Protein AF-A0A7I7QXR7-F1 (afdb_monomer_lite)

Radius of gyra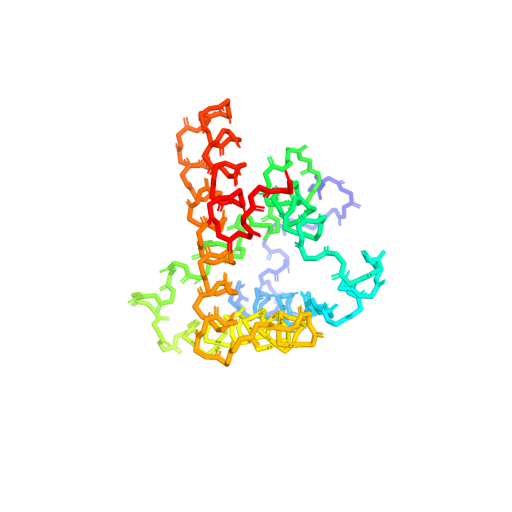tion: 16.95 Å; chains: 1; bounding box: 45×33×43 Å

pLDDT: mean 80.93, std 18.04, range [34.22, 98.56]

Sequence (154 aa):
MAAALGTSDRMLIHYFGSKDVLIERVLELARPNVEALVADHGGDIRSLAHAIWHELSQGGPQQPRVRVLLEVMTLALTRSDQYGEFARTSVSRWIEPLSEALRRGGQNEDDASARATAIVSGLRGIAVDRFITGERARTDRSAHLLIDSVLGTR

Foldseek 3Di:
DVPPPPDPPVNVCVVQVHPLSVLVVVVVVVQDPVLVLCVVVVLPLLVSLVVVLCLLQDDDPSPVVSVSVLVLLVCCVVPVVRRVVVNVCVLCSQQVSQLVSVVVVVDDNVLSSVLSCQSPVVSSVLSVVCVVPVPRVVSVVSSNVSSCVSVPDD

Secondary structure (DSSP, 8-state):
--SSS---HHHHHHHHSSHHHHHHHHHHHT---HHHHHHHTTT-HHHHHHHHHHHHH--STTHHHHHHHHHHHHHTTT-HHHHHHHHHHHHHHHHHHHHHHHHHTT--HHHHHHHHHHHHHHHHHHHHHHHHH--HHHHHHHHHHHHHHHH---

Structure (mmCIF, N/CA/C/O backbone):
data_AF-A0A7I7QXR7-F1
#
_entry.id   AF-A0A7I7QXR7-F1
#
loop_
_atom_site.group_PDB
_atom_site.id
_atom_site.type_symbol
_atom_site.label_atom_id
_atom_site.label_alt_id
_atom_site.label_comp_id
_atom_site.label_asym_id
_atom_site.label_entity_id
_atom_site.label_seq_id
_atom_site.pdbx_PDB_ins_code
_atom_site.Cartn_x
_atom_site.Cartn_y
_atom_site.Cartn_z
_atom_site.occupancy
_atom_site.B_iso_or_equiv
_atom_site.auth_seq_id
_atom_site.auth_comp_id
_atom_site.auth_asym_id
_atom_site.auth_atom_id
_atom_site.pdbx_PDB_model_num
ATOM 1 N N . MET A 1 1 ? 11.640 9.904 -18.385 1.00 40.09 1 MET A N 1
ATOM 2 C CA . MET A 1 1 ? 12.947 10.339 -17.835 1.00 40.09 1 MET A CA 1
ATOM 3 C C . MET A 1 1 ? 14.096 9.392 -18.228 1.00 40.09 1 MET A C 1
ATOM 5 O O . MET A 1 1 ? 15.007 9.194 -17.445 1.00 40.09 1 MET A O 1
ATOM 9 N N . ALA A 1 2 ? 14.114 8.856 -19.457 1.00 36.47 2 ALA A N 1
ATOM 10 C CA . ALA A 1 2 ? 15.236 8.052 -19.977 1.00 36.47 2 ALA A CA 1
ATOM 11 C C . ALA A 1 2 ? 16.105 8.815 -21.003 1.00 36.47 2 ALA A C 1
ATOM 13 O O . ALA A 1 2 ? 17.040 8.262 -21.562 1.00 36.47 2 ALA A O 1
ATOM 14 N N . ALA A 1 3 ? 15.821 10.101 -21.237 1.00 34.22 3 ALA A N 1
ATOM 15 C CA . ALA A 1 3 ? 16.574 10.936 -22.178 1.00 34.22 3 ALA A CA 1
ATOM 16 C C . ALA A 1 3 ? 17.531 11.933 -21.497 1.00 34.22 3 ALA A C 1
ATOM 18 O O . ALA A 1 3 ? 18.305 12.589 -22.180 1.00 34.22 3 ALA A O 1
ATOM 19 N N . ALA A 1 4 ? 17.505 12.058 -20.164 1.00 44.25 4 ALA A N 1
ATOM 20 C CA . ALA A 1 4 ? 18.253 13.107 -19.461 1.00 44.25 4 ALA A CA 1
ATOM 21 C C . ALA A 1 4 ? 19.663 12.693 -18.997 1.00 44.25 4 ALA A C 1
ATOM 23 O O . ALA A 1 4 ? 20.380 13.533 -18.467 1.00 44.25 4 ALA A O 1
ATOM 24 N N . LEU A 1 5 ? 20.070 11.428 -19.173 1.00 40.78 5 LEU A N 1
ATOM 25 C CA . LEU A 1 5 ? 21.366 10.943 -18.669 1.00 40.78 5 LEU A CA 1
ATOM 26 C C . LEU A 1 5 ? 22.224 10.167 -19.676 1.00 40.78 5 LEU A C 1
ATOM 28 O O . LEU A 1 5 ? 23.313 9.754 -19.310 1.00 40.78 5 LEU A O 1
ATOM 32 N N . GLY A 1 6 ? 21.812 9.992 -20.937 1.00 35.59 6 GLY A N 1
ATOM 33 C CA . GLY A 1 6 ? 22.706 9.453 -21.978 1.00 35.59 6 GLY A CA 1
ATOM 34 C C . GLY A 1 6 ? 23.326 8.076 -21.688 1.00 35.59 6 GLY A C 1
ATOM 35 O O . GLY A 1 6 ? 24.315 7.708 -22.316 1.00 35.59 6 GLY A O 1
ATOM 36 N N . THR A 1 7 ? 22.774 7.295 -20.761 1.00 41.38 7 THR A N 1
ATOM 37 C CA . THR A 1 7 ? 23.259 5.952 -20.448 1.00 41.38 7 THR A CA 1
ATOM 38 C C . THR A 1 7 ? 22.181 4.953 -20.848 1.00 41.38 7 THR A C 1
ATOM 40 O O . THR A 1 7 ? 21.097 4.902 -20.276 1.00 41.38 7 THR A O 1
ATOM 43 N N . SER A 1 8 ? 22.442 4.195 -21.916 1.00 47.97 8 SER A N 1
ATOM 44 C CA . SER A 1 8 ? 21.553 3.101 -22.319 1.00 47.97 8 SER A CA 1
ATOM 45 C C . SER A 1 8 ? 21.432 2.075 -21.187 1.00 47.97 8 SER A C 1
ATOM 47 O O . SER A 1 8 ? 22.371 1.916 -20.402 1.00 47.97 8 SER A O 1
ATOM 49 N N . ASP A 1 9 ? 20.332 1.320 -21.151 1.00 44.62 9 ASP A N 1
ATOM 50 C CA . ASP A 1 9 ? 20.093 0.205 -20.213 1.00 44.62 9 ASP A CA 1
ATOM 51 C C . ASP A 1 9 ? 21.300 -0.748 -20.068 1.00 44.62 9 ASP A C 1
ATOM 53 O O . ASP A 1 9 ? 21.509 -1.370 -19.029 1.00 44.62 9 ASP A O 1
ATOM 57 N N . ARG A 1 10 ? 22.157 -0.812 -21.094 1.00 46.00 10 ARG A N 1
ATOM 58 C CA . ARG A 1 10 ? 23.382 -1.615 -21.150 1.00 46.00 10 ARG A CA 1
ATOM 59 C C . ARG A 1 10 ? 24.534 -1.079 -20.280 1.00 46.00 10 ARG A C 1
ATOM 61 O O . ARG A 1 10 ? 25.342 -1.874 -19.815 1.00 46.00 10 ARG A O 1
ATOM 68 N N . MET A 1 11 ? 24.609 0.231 -20.026 1.00 44.53 11 MET A N 1
ATOM 69 C CA . MET A 1 11 ? 25.638 0.863 -19.176 1.00 44.53 11 MET A CA 1
ATOM 70 C C . MET A 1 11 ? 25.342 0.703 -17.679 1.00 44.53 11 MET A C 1
ATOM 72 O O . MET A 1 11 ? 26.258 0.461 -16.897 1.00 44.53 11 MET A O 1
ATOM 76 N N . LEU A 1 12 ? 24.068 0.771 -17.283 1.00 42.62 12 LEU A N 1
ATOM 77 C CA . LEU A 1 12 ? 23.651 0.544 -15.894 1.00 42.62 12 LEU A CA 1
ATOM 78 C C . LEU A 1 12 ? 23.823 -0.923 -15.475 1.00 42.62 12 LEU A C 1
ATOM 80 O O . LEU A 1 12 ? 24.147 -1.203 -14.329 1.00 42.62 12 LEU A O 1
ATOM 84 N N . ILE A 1 13 ? 23.690 -1.868 -16.405 1.00 48.00 13 ILE A N 1
ATOM 85 C CA . ILE A 1 13 ? 23.967 -3.284 -16.129 1.00 48.00 13 ILE A CA 1
ATOM 86 C C . ILE A 1 13 ? 25.480 -3.542 -15.989 1.00 48.00 13 ILE A C 1
ATOM 88 O O . ILE A 1 13 ? 25.885 -4.365 -15.172 1.00 48.00 13 ILE A O 1
ATOM 92 N N . HIS A 1 14 ? 26.328 -2.820 -16.732 1.00 39.09 14 HIS A N 1
ATOM 93 C CA . HIS A 1 14 ? 27.781 -3.031 -16.717 1.00 39.09 14 HIS A CA 1
ATOM 94 C C . HIS A 1 14 ? 28.469 -2.495 -15.447 1.00 39.09 14 HIS A C 1
ATOM 96 O O . HIS A 1 14 ? 29.431 -3.095 -14.982 1.00 39.09 14 HIS A O 1
ATOM 102 N N . TYR A 1 15 ? 27.957 -1.411 -14.848 1.00 39.66 15 TYR A N 1
ATOM 103 C CA . TYR A 1 15 ? 28.546 -0.791 -13.648 1.00 39.66 15 TYR A CA 1
ATOM 104 C C . TYR A 1 15 ? 28.150 -1.476 -12.322 1.00 39.66 15 TYR A C 1
ATOM 106 O O . TYR A 1 15 ? 28.823 -1.284 -11.313 1.00 39.66 15 TYR A O 1
ATOM 114 N N . PHE A 1 16 ? 27.073 -2.274 -12.310 1.00 45.09 16 PHE A N 1
ATOM 115 C CA . PHE A 1 16 ? 26.494 -2.863 -11.088 1.00 45.09 16 PHE A CA 1
ATOM 116 C C . PHE A 1 16 ? 26.458 -4.400 -11.074 1.00 45.09 16 PHE A C 1
ATOM 118 O O . PHE A 1 16 ? 25.943 -4.997 -10.132 1.00 45.09 16 PHE A O 1
ATOM 125 N N . GLY A 1 17 ? 27.011 -5.059 -12.095 1.00 43.47 17 GLY A N 1
ATOM 126 C CA . GLY A 1 17 ? 27.165 -6.518 -12.147 1.00 43.47 17 GLY A CA 1
ATOM 127 C C . GLY A 1 17 ? 25.877 -7.300 -12.449 1.00 43.47 17 GLY A C 1
ATOM 128 O O . GLY A 1 17 ? 25.944 -8.289 -13.175 1.00 43.47 17 GLY A O 1
ATOM 129 N N . SER A 1 18 ? 24.701 -6.856 -11.979 1.00 56.06 18 SER A N 1
ATOM 130 C CA . SER A 1 18 ? 23.384 -7.342 -12.426 1.00 56.06 18 SER A CA 1
ATOM 131 C C . SER A 1 18 ? 22.261 -6.316 -12.181 1.00 56.06 18 SER A C 1
ATOM 133 O O . SER A 1 18 ? 22.345 -5.465 -11.293 1.00 56.06 18 SER A O 1
ATOM 135 N N . LYS A 1 19 ? 21.173 -6.408 -12.964 1.00 56.88 19 LYS A N 1
ATOM 136 C CA . LYS A 1 19 ? 19.946 -5.596 -12.797 1.00 56.88 19 LYS A CA 1
ATOM 137 C C . LYS A 1 19 ? 19.347 -5.744 -11.389 1.00 56.88 19 LYS A C 1
ATOM 139 O O . LYS A 1 19 ? 18.731 -4.810 -10.885 1.00 56.88 19 LYS A O 1
ATOM 144 N N . ASP A 1 20 ? 19.575 -6.886 -10.751 1.00 56.62 20 ASP A N 1
ATOM 145 C CA . ASP A 1 20 ? 19.009 -7.238 -9.452 1.00 56.62 20 ASP A CA 1
ATOM 146 C C . ASP A 1 20 ? 19.706 -6.516 -8.294 1.00 56.62 20 ASP A C 1
ATOM 148 O O . ASP A 1 20 ? 19.025 -5.999 -7.413 1.00 56.62 20 ASP A O 1
ATOM 152 N N . VAL A 1 21 ? 21.035 -6.364 -8.350 1.00 56.56 21 VAL A N 1
ATOM 153 C CA . VAL A 1 21 ? 21.801 -5.594 -7.350 1.00 56.56 21 VAL A CA 1
ATOM 154 C C . VAL A 1 21 ? 21.469 -4.100 -7.428 1.00 56.56 21 VAL A C 1
ATOM 156 O O . VAL A 1 21 ? 21.389 -3.416 -6.409 1.00 56.56 21 VAL A O 1
ATOM 159 N N . LEU A 1 22 ? 21.224 -3.575 -8.633 1.00 61.19 22 LEU A N 1
ATOM 160 C CA . LEU A 1 22 ? 20.773 -2.194 -8.817 1.00 61.19 22 LEU A CA 1
ATOM 161 C C . LEU A 1 22 ? 19.377 -1.980 -8.210 1.00 61.19 22 LEU A C 1
ATOM 163 O O . LEU A 1 22 ? 19.159 -0.995 -7.507 1.00 61.19 22 LEU A O 1
ATOM 167 N N . ILE A 1 23 ? 18.442 -2.898 -8.467 1.00 62.84 23 ILE A N 1
ATOM 168 C CA . ILE A 1 23 ? 17.083 -2.849 -7.917 1.00 62.84 23 ILE A CA 1
ATOM 169 C C . ILE A 1 23 ? 17.131 -2.911 -6.388 1.00 62.84 23 ILE A C 1
ATOM 171 O O . ILE A 1 23 ? 16.514 -2.078 -5.732 1.00 62.84 23 ILE A O 1
ATOM 175 N N . GLU A 1 24 ? 17.921 -3.819 -5.821 1.00 62.50 24 GLU A N 1
ATOM 176 C CA . GLU A 1 24 ? 18.111 -3.930 -4.375 1.00 62.50 24 GLU A CA 1
ATOM 177 C C . GLU A 1 24 ? 18.647 -2.621 -3.770 1.00 62.50 24 GLU A C 1
ATOM 179 O O . GLU A 1 24 ? 18.055 -2.075 -2.841 1.00 62.50 24 GLU A O 1
ATOM 184 N N . ARG A 1 25 ? 19.715 -2.049 -4.344 1.00 60.50 25 ARG A N 1
ATOM 185 C CA . ARG A 1 25 ? 20.333 -0.809 -3.842 1.00 60.50 25 ARG A CA 1
ATOM 186 C C . ARG A 1 25 ? 19.439 0.420 -3.998 1.00 60.50 25 ARG A C 1
ATOM 188 O O . ARG A 1 25 ? 19.394 1.255 -3.096 1.00 60.50 25 ARG A O 1
ATOM 195 N N . VAL A 1 26 ? 18.717 0.541 -5.111 1.00 61.81 26 VAL A N 1
ATOM 196 C CA . VAL A 1 26 ? 17.778 1.649 -5.354 1.00 61.81 26 VAL A CA 1
ATOM 197 C C . VAL A 1 26 ? 16.567 1.555 -4.426 1.00 61.81 26 VAL A C 1
ATOM 199 O O . VAL A 1 26 ? 16.110 2.579 -3.918 1.00 61.81 26 VAL A O 1
ATOM 202 N N . LEU A 1 27 ? 16.057 0.350 -4.167 1.00 59.69 27 LEU A N 1
ATOM 203 C CA . LEU A 1 27 ? 14.929 0.157 -3.258 1.00 59.69 27 LEU A CA 1
ATOM 204 C C . LEU A 1 27 ? 15.336 0.329 -1.785 1.00 59.69 27 LEU A C 1
ATOM 206 O O . LEU A 1 27 ? 14.558 0.860 -0.996 1.00 59.69 27 LEU A O 1
ATOM 210 N N . GLU A 1 28 ? 16.574 -0.008 -1.427 1.00 59.66 28 GLU A N 1
ATOM 211 C CA . GLU A 1 28 ? 17.155 0.269 -0.107 1.00 59.66 28 GLU A CA 1
ATOM 212 C C . GLU A 1 28 ? 17.376 1.767 0.164 1.00 59.66 28 GLU A C 1
ATOM 214 O O . GLU A 1 28 ? 17.235 2.214 1.302 1.00 59.66 28 GLU A O 1
ATOM 219 N N . LEU A 1 29 ? 17.648 2.566 -0.871 1.00 55.03 29 LEU A N 1
ATOM 220 C CA . LEU A 1 29 ? 17.690 4.034 -0.785 1.00 55.03 29 LEU A CA 1
ATOM 221 C C . LEU A 1 29 ? 16.290 4.668 -0.703 1.00 55.03 29 LEU A C 1
ATOM 223 O O . LEU A 1 29 ? 16.151 5.791 -0.226 1.00 55.03 29 LEU A O 1
ATOM 227 N N . ALA A 1 30 ? 15.247 3.954 -1.133 1.00 58.31 30 ALA A N 1
ATOM 228 C CA . ALA A 1 30 ? 13.861 4.421 -1.159 1.00 58.31 30 ALA A CA 1
ATOM 229 C C . ALA A 1 30 ? 13.056 4.011 0.090 1.00 58.31 30 ALA A C 1
ATOM 231 O O . ALA A 1 30 ? 11.838 3.841 0.016 1.00 58.31 30 ALA A O 1
ATOM 232 N N . ARG A 1 31 ? 13.727 3.829 1.236 1.00 67.44 31 ARG A N 1
ATOM 233 C CA . ARG A 1 31 ? 13.095 3.481 2.517 1.00 67.44 31 ARG A CA 1
ATOM 234 C C . ARG A 1 31 ? 12.139 4.600 2.960 1.00 67.44 31 ARG A C 1
ATOM 236 O O . ARG A 1 31 ? 12.607 5.696 3.269 1.00 67.44 31 ARG A O 1
ATOM 243 N N . PRO A 1 32 ? 10.820 4.354 3.026 1.00 73.56 32 PRO A N 1
ATOM 244 C CA . PRO A 1 32 ? 9.887 5.360 3.504 1.00 73.56 32 PRO A CA 1
ATOM 245 C C . PRO A 1 32 ? 10.038 5.517 5.015 1.00 73.56 32 PRO A C 1
ATOM 247 O O . PRO A 1 32 ? 9.991 4.537 5.758 1.00 73.56 32 PRO A O 1
ATOM 250 N N . ASN A 1 33 ? 10.192 6.759 5.471 1.00 85.56 33 ASN A N 1
ATOM 251 C CA . ASN A 1 33 ? 10.069 7.088 6.883 1.00 85.56 33 ASN A CA 1
ATOM 252 C C . ASN A 1 33 ? 8.579 7.254 7.211 1.00 85.56 33 ASN A C 1
ATOM 254 O O . ASN A 1 33 ? 8.032 8.351 7.132 1.00 85.56 33 ASN A O 1
ATOM 258 N N . VAL A 1 34 ? 7.908 6.139 7.507 1.00 87.50 34 VAL A N 1
ATOM 259 C CA . VAL A 1 34 ? 6.455 6.116 7.737 1.00 87.50 34 VAL A CA 1
ATOM 260 C C . VAL A 1 34 ? 6.064 6.938 8.963 1.00 87.50 34 VAL A C 1
ATOM 262 O O . VAL A 1 34 ? 5.023 7.581 8.943 1.00 87.50 34 VAL A O 1
ATOM 265 N N . GLU A 1 35 ? 6.908 7.000 9.993 1.00 87.69 35 GLU A N 1
ATOM 266 C CA . GLU A 1 35 ? 6.664 7.856 11.159 1.00 87.69 35 GLU A CA 1
ATOM 267 C C . GLU A 1 35 ? 6.661 9.340 10.786 1.00 87.69 35 GLU A C 1
ATOM 269 O O . GLU A 1 35 ? 5.757 10.067 11.195 1.00 87.69 35 GLU A O 1
ATOM 274 N N . ALA A 1 36 ? 7.621 9.776 9.963 1.00 90.25 36 ALA A N 1
ATOM 275 C CA . ALA A 1 36 ? 7.637 11.137 9.435 1.00 90.25 36 ALA A CA 1
ATOM 276 C C . ALA A 1 36 ? 6.414 11.405 8.551 1.00 90.25 36 ALA A C 1
ATOM 278 O O . ALA A 1 36 ? 5.758 12.422 8.727 1.00 90.25 36 ALA A O 1
ATOM 279 N N . LEU A 1 37 ? 6.033 10.463 7.681 1.00 90.69 37 LEU A N 1
ATOM 280 C CA . LEU A 1 37 ? 4.821 10.598 6.868 1.00 90.69 37 LEU A CA 1
ATOM 281 C C . LEU A 1 37 ? 3.562 10.732 7.735 1.00 90.69 37 LEU A C 1
ATOM 283 O O . LEU A 1 37 ? 2.710 11.565 7.447 1.00 90.69 37 LEU A O 1
ATOM 287 N N . VAL A 1 38 ? 3.435 9.946 8.806 1.00 91.44 38 VAL A N 1
ATOM 288 C CA . VAL A 1 38 ? 2.333 10.079 9.771 1.00 91.44 38 VAL A CA 1
ATOM 289 C C . VAL A 1 38 ? 2.354 11.463 10.426 1.00 91.44 38 VAL A C 1
ATOM 291 O O . VAL A 1 38 ? 1.305 12.100 10.527 1.00 91.44 38 VAL A O 1
ATOM 294 N N . ALA A 1 39 ? 3.527 11.940 10.850 1.00 91.69 39 ALA A N 1
ATOM 295 C CA . ALA A 1 39 ? 3.687 13.252 11.471 1.00 91.69 39 ALA A CA 1
ATOM 296 C C . ALA A 1 39 ? 3.341 14.404 10.510 1.00 91.69 39 ALA A C 1
ATOM 298 O O . ALA A 1 39 ? 2.618 15.319 10.902 1.00 91.69 39 ALA A O 1
ATOM 299 N N . ASP A 1 40 ? 3.763 14.320 9.247 1.00 93.50 40 ASP A N 1
ATOM 300 C CA . ASP A 1 40 ? 3.463 15.297 8.191 1.00 93.50 40 ASP A CA 1
ATOM 301 C C . ASP A 1 40 ? 1.955 15.412 7.918 1.00 93.50 40 ASP A C 1
ATOM 303 O O . ASP A 1 40 ? 1.464 16.467 7.520 1.00 93.50 40 ASP A O 1
ATOM 307 N N . HIS A 1 41 ? 1.199 14.340 8.180 1.00 92.62 41 HIS A N 1
ATOM 308 C CA . HIS A 1 41 ? -0.264 14.318 8.091 1.00 92.62 41 HIS A CA 1
ATOM 309 C C . HIS A 1 41 ? -0.944 14.582 9.447 1.00 92.62 41 HIS A C 1
ATOM 311 O O . HIS A 1 41 ? -2.136 14.319 9.604 1.00 92.62 41 HIS A O 1
ATOM 317 N N . GLY A 1 42 ? -0.212 15.082 10.449 1.00 90.44 42 GLY A N 1
ATOM 318 C CA . GLY A 1 42 ? -0.749 15.432 11.767 1.00 90.44 42 GLY A CA 1
ATOM 319 C C . GLY A 1 42 ? -1.307 14.243 12.556 1.00 90.44 42 GLY A C 1
ATOM 320 O O . GLY A 1 42 ? -2.186 14.425 13.395 1.00 90.44 42 GLY A O 1
ATOM 321 N N . GLY A 1 43 ? -0.853 13.022 12.262 1.00 88.50 43 GLY A N 1
ATOM 322 C CA . GLY A 1 43 ? -1.414 11.794 12.826 1.00 88.50 43 GLY A CA 1
ATOM 323 C C . GLY A 1 43 ? -2.726 11.334 12.177 1.00 88.50 43 GLY A C 1
ATOM 324 O O . GLY A 1 43 ? -3.274 10.314 12.593 1.00 88.50 43 GLY A O 1
ATOM 325 N N . ASP A 1 44 ? -3.233 12.029 11.151 1.00 91.62 44 ASP A N 1
ATOM 326 C CA . ASP A 1 44 ? -4.443 11.622 10.437 1.00 91.62 44 ASP A CA 1
ATOM 327 C C . ASP A 1 44 ? -4.147 10.478 9.455 1.00 91.62 44 ASP A C 1
ATOM 329 O O . ASP A 1 44 ? -3.763 10.676 8.297 1.00 91.62 44 ASP A O 1
ATOM 333 N N . ILE A 1 45 ? -4.366 9.248 9.924 1.00 93.44 45 ILE A N 1
ATOM 334 C CA . ILE A 1 45 ? -4.132 8.024 9.149 1.00 93.44 45 ILE A CA 1
ATOM 335 C C . ILE A 1 45 ? -4.992 7.956 7.887 1.00 93.44 45 ILE A C 1
ATOM 337 O O . ILE A 1 45 ? -4.561 7.398 6.878 1.00 93.44 45 ILE A O 1
ATOM 341 N N . ARG A 1 46 ? -6.185 8.556 7.903 1.00 93.94 46 ARG A N 1
ATOM 342 C CA . ARG A 1 46 ? -7.046 8.616 6.720 1.00 93.94 46 ARG A CA 1
ATOM 343 C C . ARG A 1 46 ? -6.422 9.499 5.651 1.00 93.94 46 ARG A C 1
ATOM 345 O O . ARG A 1 46 ? -6.331 9.081 4.498 1.00 93.94 46 ARG A O 1
ATOM 352 N N . SER A 1 47 ? -5.965 10.687 6.041 1.00 94.19 47 SER A N 1
ATOM 353 C CA . SER A 1 47 ? -5.263 11.606 5.142 1.00 94.19 47 SER A CA 1
ATOM 354 C C . SER A 1 47 ? -4.024 10.939 4.532 1.00 94.19 47 SER A C 1
ATOM 356 O O . SER A 1 47 ? -3.870 10.909 3.309 1.00 94.19 47 SER A O 1
ATOM 358 N N . LEU A 1 48 ? -3.213 10.275 5.365 1.00 94.69 48 LEU A N 1
ATOM 359 C CA . LEU A 1 48 ? -2.055 9.505 4.911 1.00 94.69 48 LEU A CA 1
ATOM 360 C C . LEU A 1 48 ? -2.441 8.376 3.939 1.00 94.69 48 LEU A C 1
ATOM 362 O O . LEU A 1 48 ? -1.784 8.201 2.916 1.00 94.69 48 LEU A O 1
ATOM 366 N N . ALA A 1 49 ? -3.504 7.615 4.207 1.00 95.50 49 ALA A N 1
ATOM 367 C CA . ALA A 1 49 ? -3.944 6.533 3.324 1.00 95.50 49 ALA A CA 1
ATOM 368 C C . ALA A 1 49 ? -4.360 7.043 1.933 1.00 95.50 49 ALA A C 1
ATOM 370 O O . ALA A 1 49 ? -4.017 6.427 0.920 1.00 95.50 49 ALA A O 1
ATOM 371 N N . HIS A 1 50 ? -5.033 8.196 1.860 1.00 95.69 50 HIS A N 1
ATOM 372 C CA . HIS A 1 50 ? -5.333 8.847 0.583 1.00 95.69 50 HIS A CA 1
ATOM 373 C C . HIS A 1 50 ? -4.065 9.332 -0.131 1.00 95.69 50 HIS A C 1
ATOM 375 O O . HIS A 1 50 ? -3.966 9.170 -1.348 1.00 95.69 50 HIS A O 1
ATOM 381 N N . ALA A 1 51 ? -3.080 9.868 0.596 1.00 93.06 51 ALA A N 1
ATOM 382 C CA . ALA A 1 51 ? -1.794 10.261 0.021 1.00 93.06 51 ALA A CA 1
ATOM 383 C C . ALA A 1 51 ? -1.008 9.052 -0.522 1.00 93.06 51 ALA A C 1
ATOM 385 O O . ALA A 1 51 ? -0.483 9.103 -1.633 1.00 93.06 51 ALA A O 1
ATOM 386 N N . ILE A 1 52 ? -1.000 7.926 0.201 1.00 92.56 52 ILE A N 1
ATOM 387 C CA . ILE A 1 52 ? -0.422 6.660 -0.275 1.00 92.56 52 ILE A CA 1
ATOM 388 C C . ILE A 1 52 ? -1.120 6.212 -1.561 1.00 92.56 52 ILE A C 1
ATOM 390 O O . ILE A 1 52 ? -0.448 5.865 -2.533 1.00 92.56 52 I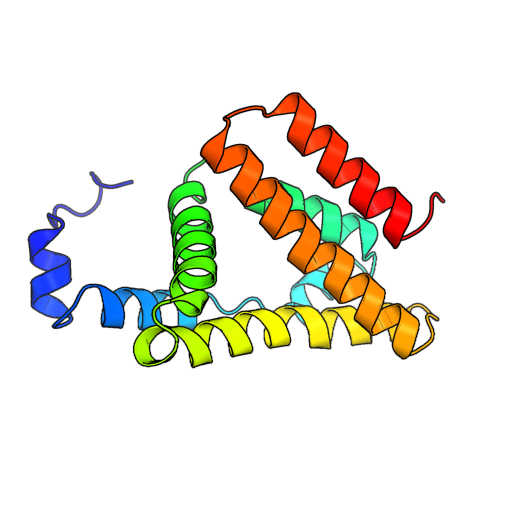LE A O 1
ATOM 394 N N . TRP A 1 53 ? -2.457 6.225 -1.595 1.00 95.56 53 TRP A N 1
ATOM 395 C CA . TRP A 1 53 ? -3.194 5.869 -2.807 1.00 95.56 53 TRP A CA 1
ATOM 396 C C . TRP A 1 53 ? -2.863 6.804 -3.970 1.00 95.56 53 TRP A C 1
ATOM 398 O O . TRP A 1 53 ? -2.658 6.343 -5.092 1.00 95.56 53 TRP A O 1
ATOM 408 N N . HIS A 1 54 ? -2.772 8.107 -3.716 1.00 92.19 54 HIS A N 1
ATOM 409 C CA . HIS A 1 54 ? -2.355 9.077 -4.717 1.00 92.19 54 HIS A CA 1
ATOM 410 C C . HIS A 1 54 ? -0.987 8.692 -5.294 1.00 92.19 54 HIS A C 1
ATOM 412 O O . HIS A 1 54 ? -0.885 8.452 -6.493 1.00 92.19 54 HIS A O 1
ATOM 418 N N . GLU A 1 55 ? 0.034 8.496 -4.461 1.00 87.94 55 GLU A N 1
ATOM 419 C CA . GLU A 1 55 ? 1.377 8.112 -4.918 1.00 87.94 55 GLU A CA 1
ATOM 420 C C . GLU A 1 55 ? 1.403 6.788 -5.696 1.00 87.94 55 GLU A C 1
ATOM 422 O O . GLU A 1 55 ? 2.069 6.681 -6.727 1.00 87.94 55 GLU A O 1
ATOM 427 N N . LEU A 1 56 ? 0.651 5.779 -5.246 1.00 89.38 56 LEU A N 1
ATOM 428 C CA . LEU A 1 56 ? 0.572 4.480 -5.923 1.00 89.38 56 LEU A CA 1
ATOM 429 C C . LEU A 1 56 ? -0.103 4.560 -7.296 1.00 89.38 56 LEU A C 1
ATOM 431 O O . LEU A 1 56 ? 0.153 3.731 -8.170 1.00 89.38 56 LEU A O 1
ATOM 435 N N . SER A 1 57 ? -1.005 5.520 -7.465 1.00 88.44 57 SER A N 1
ATOM 436 C CA . SER A 1 57 ? -1.985 5.514 -8.543 1.00 88.44 57 SER A CA 1
ATOM 437 C C . SER A 1 57 ? -1.810 6.672 -9.532 1.00 88.44 57 SER A C 1
ATOM 439 O O . SER A 1 57 ? -2.409 6.640 -10.619 1.00 88.44 57 SER A O 1
ATOM 441 N N . GLN A 1 58 ? -0.970 7.659 -9.195 1.00 80.19 58 GLN A N 1
ATOM 442 C CA . GLN A 1 58 ? -0.633 8.777 -10.062 1.00 80.19 58 GLN A CA 1
ATOM 443 C C . GLN A 1 58 ? 0.122 8.317 -11.311 1.00 80.19 58 GLN A C 1
ATOM 445 O O . GLN A 1 58 ? 1.095 7.561 -11.274 1.00 80.19 58 GLN A O 1
ATOM 450 N N . GLY A 1 59 ? -0.330 8.826 -12.457 1.00 64.06 59 GLY A N 1
ATOM 451 C CA . GLY A 1 59 ? 0.434 8.752 -13.697 1.00 64.06 59 GLY A CA 1
ATOM 452 C C . GLY A 1 59 ? 1.422 9.909 -13.706 1.00 64.06 59 GLY A C 1
ATOM 453 O O . GLY A 1 59 ? 1.006 11.059 -13.677 1.00 64.06 59 GLY A O 1
ATOM 454 N N . GLY A 1 60 ? 2.721 9.632 -13.718 1.00 62.75 60 GLY A N 1
ATOM 455 C CA . GLY A 1 60 ? 3.735 10.681 -13.657 1.00 62.75 60 GLY A CA 1
ATOM 456 C C . GLY A 1 60 ? 5.152 10.120 -13.552 1.00 62.75 60 GLY A C 1
ATOM 457 O O . GLY A 1 60 ? 5.338 8.906 -13.665 1.00 62.75 60 GLY A O 1
ATOM 458 N N . PRO A 1 61 ? 6.165 10.971 -13.308 1.00 57.97 61 PRO A N 1
ATOM 459 C CA . PRO A 1 61 ? 7.573 10.563 -13.235 1.00 57.97 61 PRO A CA 1
ATOM 460 C C . PRO A 1 61 ? 7.864 9.445 -12.223 1.00 57.97 61 PRO A C 1
ATOM 462 O O . PRO A 1 61 ? 8.830 8.706 -12.389 1.00 57.97 61 PRO A O 1
ATOM 465 N N . GLN A 1 62 ? 7.008 9.302 -11.206 1.00 61.09 62 GLN A N 1
ATOM 466 C CA . GLN A 1 62 ? 7.126 8.321 -10.124 1.00 61.09 62 GLN A CA 1
ATOM 467 C C . GLN A 1 62 ? 6.567 6.932 -10.479 1.00 61.09 62 GLN A C 1
ATOM 469 O O . GLN A 1 62 ? 6.921 5.946 -9.830 1.00 61.09 62 GLN A O 1
ATOM 474 N N . GLN A 1 63 ? 5.746 6.828 -11.531 1.00 69.81 63 GLN A N 1
ATOM 475 C CA . GLN A 1 63 ? 5.082 5.586 -11.940 1.00 69.81 63 GLN A CA 1
ATOM 476 C C . GLN A 1 63 ? 6.059 4.416 -12.188 1.00 69.81 63 GLN A C 1
ATOM 478 O O . GLN A 1 63 ? 5.774 3.311 -11.718 1.00 69.81 63 GLN A O 1
ATOM 483 N N . PRO A 1 64 ? 7.222 4.601 -12.855 1.00 69.69 64 PRO A N 1
ATOM 484 C CA . PRO A 1 64 ? 8.164 3.503 -13.069 1.00 69.69 64 PRO A CA 1
ATOM 485 C C . PRO A 1 64 ? 8.688 2.910 -11.757 1.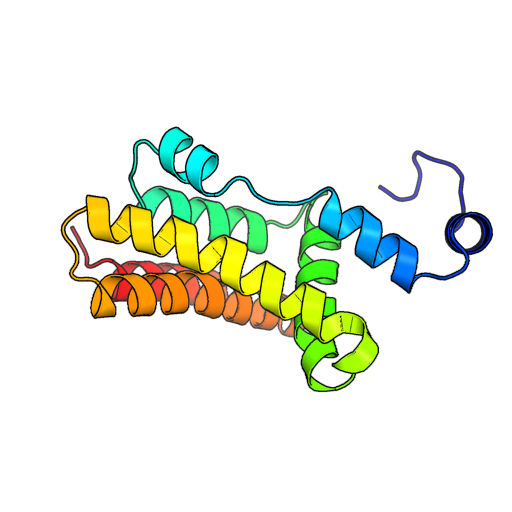00 69.69 64 PRO A C 1
ATOM 487 O O . PRO A 1 64 ? 8.817 1.695 -11.646 1.00 69.69 64 PRO A O 1
ATOM 490 N N . ARG A 1 65 ? 8.933 3.747 -10.739 1.00 73.38 65 ARG A N 1
ATOM 491 C CA . ARG A 1 65 ? 9.423 3.293 -9.430 1.00 73.38 65 ARG A CA 1
ATOM 492 C C . ARG A 1 65 ? 8.375 2.456 -8.702 1.00 73.38 65 ARG A C 1
ATOM 494 O O . ARG A 1 65 ? 8.697 1.381 -8.206 1.00 73.38 65 ARG A O 1
ATOM 501 N N . VAL A 1 66 ? 7.129 2.932 -8.659 1.00 78.81 66 VAL A N 1
ATOM 502 C CA . VAL A 1 66 ? 6.016 2.206 -8.022 1.00 78.81 66 VAL A CA 1
ATOM 503 C C . VAL A 1 66 ? 5.795 0.857 -8.700 1.00 78.81 66 VAL A C 1
ATOM 505 O O . VAL A 1 66 ? 5.622 -0.155 -8.025 1.00 78.81 66 VAL A O 1
ATOM 508 N N . ARG A 1 67 ? 5.864 0.819 -10.034 1.00 81.19 67 ARG A N 1
ATOM 509 C CA . ARG A 1 67 ? 5.699 -0.418 -10.797 1.00 81.19 67 ARG A CA 1
ATOM 510 C C . ARG A 1 67 ? 6.797 -1.437 -10.494 1.00 81.19 67 ARG A C 1
ATOM 512 O O . ARG A 1 67 ? 6.470 -2.588 -10.234 1.00 81.19 67 ARG A O 1
ATOM 519 N N . VAL A 1 68 ? 8.063 -1.011 -10.465 1.00 80.31 68 VAL A N 1
ATOM 520 C CA . VAL A 1 68 ? 9.193 -1.889 -10.109 1.00 80.31 68 VAL A CA 1
ATOM 521 C C . VAL A 1 68 ? 9.040 -2.430 -8.689 1.00 80.31 68 VAL A C 1
ATOM 523 O O . VAL A 1 68 ? 9.236 -3.621 -8.473 1.00 80.31 68 VAL A O 1
ATOM 526 N N . LEU A 1 69 ? 8.636 -1.592 -7.729 1.00 80.75 69 LEU A N 1
ATOM 527 C CA . LEU A 1 69 ? 8.372 -2.046 -6.363 1.00 80.75 69 LEU A CA 1
ATOM 528 C C . LEU A 1 69 ? 7.315 -3.162 -6.345 1.00 80.75 69 LEU A C 1
ATOM 530 O O . LEU A 1 69 ? 7.567 -4.228 -5.792 1.00 80.75 69 LEU A O 1
ATOM 534 N N . LEU A 1 70 ? 6.148 -2.942 -6.959 1.00 85.31 70 LEU A N 1
ATOM 535 C CA . LEU A 1 70 ? 5.061 -3.931 -6.982 1.00 85.31 70 LEU A CA 1
ATOM 536 C C . LEU A 1 70 ? 5.447 -5.216 -7.733 1.00 85.31 70 LEU A C 1
ATOM 538 O O . LEU A 1 70 ? 5.063 -6.312 -7.320 1.00 85.31 70 LEU A O 1
ATOM 542 N N . GLU A 1 71 ? 6.233 -5.094 -8.803 1.00 83.81 71 GLU A N 1
ATOM 543 C CA . GLU A 1 71 ? 6.772 -6.227 -9.554 1.00 83.81 71 GLU A CA 1
ATOM 544 C C . GLU A 1 71 ? 7.693 -7.083 -8.678 1.00 83.81 71 GLU A C 1
ATOM 546 O O . GLU A 1 71 ? 7.458 -8.281 -8.547 1.00 83.81 71 GLU A O 1
ATOM 551 N N . VAL A 1 72 ? 8.676 -6.477 -8.004 1.00 82.94 72 VAL A N 1
ATOM 552 C CA . VAL A 1 72 ? 9.607 -7.190 -7.111 1.00 82.94 72 VAL A CA 1
ATOM 553 C C . VAL A 1 72 ? 8.864 -7.853 -5.949 1.00 82.94 72 VAL A C 1
ATOM 555 O O . VAL A 1 72 ? 9.121 -9.015 -5.636 1.00 82.94 72 VAL A O 1
ATOM 558 N N . MET A 1 73 ? 7.898 -7.150 -5.350 1.00 84.69 73 MET A N 1
ATOM 559 C CA . MET A 1 73 ? 7.049 -7.699 -4.286 1.00 84.69 73 MET A CA 1
ATOM 560 C C . MET A 1 73 ? 6.291 -8.954 -4.743 1.00 84.69 73 MET A C 1
ATOM 562 O O . MET A 1 73 ? 6.157 -9.902 -3.974 1.00 84.69 73 MET A O 1
ATOM 566 N N . THR A 1 74 ? 5.823 -8.980 -5.993 1.00 87.12 74 THR A N 1
ATOM 567 C CA . THR A 1 74 ? 5.104 -10.130 -6.562 1.00 87.12 74 THR A CA 1
ATOM 568 C C . THR A 1 74 ? 6.067 -11.250 -6.971 1.00 87.12 74 THR A C 1
ATOM 570 O O . THR A 1 74 ? 5.801 -12.424 -6.717 1.00 87.12 74 THR A O 1
ATOM 573 N N . LEU A 1 75 ? 7.222 -10.909 -7.554 1.00 85.81 75 LEU A N 1
ATOM 574 C CA . LEU A 1 75 ? 8.262 -11.868 -7.943 1.00 85.81 75 LEU A CA 1
ATOM 575 C C . LEU A 1 75 ? 8.818 -12.637 -6.744 1.00 85.81 75 LEU A C 1
ATOM 577 O O . LEU A 1 75 ? 9.129 -13.820 -6.884 1.00 85.81 75 LEU A O 1
ATOM 581 N N . ALA A 1 76 ? 8.879 -12.015 -5.564 1.00 88.12 76 ALA A N 1
ATOM 582 C CA . ALA A 1 76 ? 9.321 -12.654 -4.328 1.00 88.12 76 ALA A CA 1
ATOM 583 C C . ALA A 1 76 ? 8.521 -13.917 -3.951 1.00 88.12 76 ALA A C 1
ATOM 585 O O . ALA A 1 76 ? 9.038 -14.752 -3.213 1.00 88.12 76 ALA A O 1
ATOM 586 N N . LEU A 1 77 ? 7.302 -14.098 -4.479 1.00 90.75 77 LEU A N 1
ATOM 587 C CA . LEU A 1 77 ? 6.507 -15.319 -4.285 1.00 90.75 77 LEU A CA 1
ATOM 588 C C . LEU A 1 77 ? 7.077 -16.537 -5.027 1.00 90.75 77 LEU A C 1
ATOM 590 O O . LEU A 1 77 ? 6.846 -17.668 -4.614 1.00 90.75 77 LEU A O 1
ATOM 594 N N . THR A 1 78 ? 7.801 -16.315 -6.126 1.00 91.19 78 THR A N 1
ATOM 595 C CA . THR A 1 78 ? 8.375 -17.385 -6.970 1.00 91.19 78 THR A CA 1
ATOM 596 C C . THR A 1 78 ? 9.902 -17.409 -6.950 1.00 91.19 78 THR A C 1
ATOM 598 O O . THR A 1 78 ? 10.503 -18.426 -7.279 1.00 91.19 78 THR A O 1
ATOM 601 N N . ARG A 1 79 ? 10.527 -16.299 -6.547 1.00 84.81 79 ARG A N 1
ATOM 602 C CA . ARG A 1 79 ? 11.977 -16.097 -6.433 1.00 84.81 79 ARG A CA 1
ATOM 603 C C . ARG A 1 79 ? 12.321 -15.595 -5.032 1.00 84.81 79 ARG A C 1
ATOM 605 O O . ARG A 1 79 ? 12.847 -14.496 -4.844 1.00 84.81 79 ARG A O 1
ATOM 612 N N . SER A 1 80 ? 11.895 -16.355 -4.026 1.00 85.75 80 SER A N 1
ATOM 613 C CA . SER A 1 80 ? 12.007 -15.973 -2.614 1.00 85.75 80 SER A CA 1
ATOM 614 C C . SER A 1 80 ? 13.449 -15.951 -2.107 1.00 85.75 80 SER A C 1
ATOM 616 O O . SER A 1 80 ? 13.753 -15.210 -1.177 1.00 85.75 80 SER A O 1
ATOM 618 N N . ASP A 1 81 ? 14.319 -16.758 -2.710 1.00 84.12 81 ASP A N 1
ATOM 619 C CA . ASP A 1 81 ? 15.769 -16.751 -2.509 1.00 84.12 81 ASP A CA 1
ATOM 620 C C . ASP A 1 81 ? 16.391 -15.408 -2.913 1.00 84.12 81 ASP A C 1
ATOM 622 O O . ASP A 1 81 ? 17.285 -14.916 -2.233 1.00 84.12 81 ASP A O 1
ATOM 626 N N . GLN A 1 82 ? 15.869 -14.792 -3.975 1.00 77.38 82 GLN A N 1
ATOM 627 C CA . GLN A 1 82 ? 16.397 -13.551 -4.529 1.00 77.38 82 GLN A CA 1
ATOM 628 C C . GLN A 1 82 ? 15.752 -12.287 -3.940 1.00 77.38 82 GLN A C 1
ATOM 630 O O . GLN A 1 82 ? 16.445 -11.312 -3.666 1.00 77.38 82 GLN A O 1
ATOM 635 N N . TYR A 1 83 ? 14.428 -12.275 -3.751 1.00 80.38 83 TYR A N 1
ATOM 636 C CA . TYR A 1 83 ? 13.688 -11.060 -3.367 1.00 80.38 83 TYR A CA 1
ATOM 637 C C . TYR A 1 83 ? 12.915 -11.188 -2.047 1.00 80.38 83 TYR A C 1
ATOM 639 O O . TYR A 1 83 ? 12.251 -10.241 -1.620 1.00 80.38 83 TYR A O 1
ATOM 647 N N . GLY A 1 84 ? 12.969 -12.345 -1.381 1.00 84.50 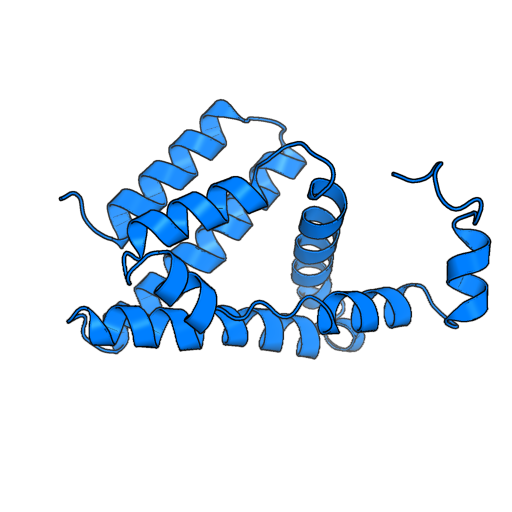84 GLY A N 1
ATOM 648 C CA . GLY A 1 84 ? 12.141 -12.624 -0.207 1.00 84.50 84 GLY A CA 1
ATOM 649 C C . GLY A 1 84 ? 12.451 -11.734 0.996 1.00 84.50 84 GLY A C 1
ATOM 650 O O . GLY A 1 84 ? 11.526 -11.263 1.656 1.00 84.50 84 GLY A O 1
ATOM 651 N N . GLU A 1 85 ? 13.728 -11.476 1.288 1.00 84.44 85 GLU A N 1
ATOM 652 C CA . GLU A 1 85 ? 14.120 -10.594 2.398 1.00 84.44 85 GLU A CA 1
ATOM 653 C C . GLU A 1 85 ? 13.669 -9.154 2.162 1.00 84.44 85 GLU A C 1
ATOM 655 O O . GLU A 1 85 ? 13.055 -8.540 3.040 1.00 84.44 85 GLU A O 1
ATOM 660 N N . PHE A 1 86 ? 13.894 -8.651 0.949 1.00 81.69 86 PHE A N 1
ATOM 661 C CA . PHE A 1 86 ? 13.420 -7.341 0.536 1.00 81.69 86 PHE A CA 1
ATOM 662 C C . PHE A 1 86 ? 11.897 -7.219 0.685 1.00 81.69 86 PHE A C 1
ATOM 664 O O . PHE A 1 86 ? 11.409 -6.242 1.258 1.00 81.69 86 PHE A O 1
ATOM 671 N N . ALA A 1 87 ? 11.141 -8.214 0.210 1.00 85.56 87 ALA A N 1
ATOM 672 C CA . ALA A 1 87 ? 9.686 -8.192 0.283 1.00 85.56 87 ALA A CA 1
ATOM 673 C C . ALA A 1 87 ? 9.185 -8.204 1.734 1.00 85.56 87 ALA A C 1
ATOM 675 O O . ALA A 1 87 ? 8.353 -7.371 2.095 1.00 85.56 87 ALA A O 1
ATOM 676 N N . ARG A 1 88 ? 9.737 -9.078 2.590 1.00 89.62 88 ARG A N 1
ATOM 677 C CA . ARG A 1 88 ? 9.399 -9.124 4.025 1.00 89.62 88 ARG A CA 1
ATOM 678 C C . ARG A 1 88 ? 9.675 -7.787 4.709 1.00 89.62 88 ARG A C 1
ATOM 680 O O . ARG A 1 88 ? 8.792 -7.239 5.362 1.00 89.62 88 ARG A O 1
ATOM 687 N N . THR A 1 89 ? 10.860 -7.230 4.480 1.00 86.81 89 THR A N 1
ATOM 688 C CA . THR A 1 89 ? 11.281 -5.945 5.052 1.00 86.81 89 THR A CA 1
ATOM 689 C C . THR A 1 89 ? 10.416 -4.781 4.557 1.00 86.81 89 THR A C 1
ATOM 691 O O . THR A 1 89 ? 10.079 -3.871 5.311 1.00 86.81 89 THR A O 1
ATOM 694 N N . SER A 1 90 ? 10.007 -4.801 3.288 1.00 85.44 90 SER A N 1
ATOM 695 C CA . SER A 1 90 ? 9.131 -3.779 2.701 1.00 85.44 90 SER A CA 1
ATOM 696 C C . SER A 1 90 ? 7.689 -3.848 3.209 1.00 85.44 90 SER A C 1
ATOM 698 O O . SER A 1 90 ? 6.969 -2.844 3.162 1.00 85.44 90 SER A O 1
ATOM 700 N N . VAL A 1 91 ? 7.233 -5.018 3.667 1.00 90.88 91 VAL A N 1
ATOM 701 C CA . VAL A 1 91 ? 5.968 -5.146 4.401 1.00 90.88 91 VAL A CA 1
ATOM 702 C C . VAL A 1 91 ? 6.137 -4.588 5.810 1.00 90.88 91 VAL A C 1
ATOM 704 O O . VAL A 1 91 ? 5.432 -3.640 6.150 1.00 90.88 91 VAL A O 1
ATOM 707 N N . SER A 1 92 ? 7.084 -5.106 6.598 1.00 91.12 92 SER A N 1
ATOM 708 C CA . SER A 1 92 ? 7.222 -4.734 8.014 1.00 91.12 92 SER A CA 1
ATOM 709 C C . SER A 1 92 ? 7.437 -3.231 8.215 1.00 91.12 92 SER A C 1
ATOM 711 O O . SER A 1 92 ? 6.741 -2.621 9.022 1.00 91.12 92 SER A O 1
ATOM 713 N N . ARG A 1 93 ? 8.269 -2.590 7.379 1.00 90.19 93 ARG A N 1
ATOM 714 C CA . ARG A 1 93 ? 8.526 -1.134 7.417 1.00 90.19 93 ARG A CA 1
ATOM 715 C C . ARG A 1 93 ? 7.303 -0.249 7.217 1.00 90.19 93 ARG A C 1
ATOM 717 O O . ARG A 1 93 ? 7.348 0.926 7.563 1.00 90.19 93 ARG A O 1
ATOM 724 N N . TRP A 1 94 ? 6.244 -0.779 6.617 1.00 92.19 94 TRP A N 1
ATOM 725 C CA . TRP A 1 94 ? 4.978 -0.068 6.490 1.00 92.19 94 TRP A CA 1
ATOM 726 C C . TRP A 1 94 ? 3.988 -0.465 7.573 1.00 92.19 94 TRP A C 1
ATOM 728 O O . TRP A 1 94 ? 3.337 0.410 8.137 1.00 92.19 94 TRP A O 1
ATOM 738 N N . ILE A 1 95 ? 3.866 -1.764 7.853 1.00 94.12 95 ILE A N 1
ATOM 739 C CA . ILE A 1 95 ? 2.860 -2.267 8.787 1.00 94.12 95 ILE A CA 1
ATOM 740 C C . ILE A 1 95 ? 3.178 -1.852 10.218 1.00 94.12 95 ILE A C 1
ATOM 742 O O . ILE A 1 95 ? 2.287 -1.338 10.887 1.00 94.12 95 ILE A O 1
ATOM 746 N N . GLU A 1 96 ? 4.415 -2.017 10.688 1.00 93.69 96 GLU A N 1
ATOM 747 C CA . GLU A 1 96 ? 4.759 -1.773 12.095 1.00 93.69 96 GLU A CA 1
ATOM 748 C C . GLU A 1 96 ? 4.535 -0.305 12.504 1.00 93.69 96 GLU A C 1
ATOM 750 O O . GLU A 1 96 ? 3.774 -0.070 13.448 1.00 93.69 96 GLU A O 1
ATOM 755 N N . PRO A 1 97 ? 5.065 0.710 11.785 1.00 92.88 97 PRO A N 1
ATOM 756 C CA . PRO A 1 97 ? 4.895 2.100 12.211 1.00 92.88 97 PRO A CA 1
ATOM 757 C C . PRO A 1 97 ? 3.453 2.592 12.046 1.00 92.88 97 PRO A C 1
ATOM 759 O O . PRO A 1 97 ? 2.976 3.408 12.834 1.00 92.88 97 PRO A O 1
ATOM 762 N N . LEU A 1 98 ? 2.734 2.089 11.035 1.00 93.94 98 LEU A N 1
ATOM 763 C CA . LEU A 1 98 ? 1.328 2.431 10.825 1.00 93.94 98 LEU A CA 1
ATOM 764 C C . LEU A 1 98 ? 0.430 1.819 11.907 1.00 93.94 98 LEU A C 1
ATOM 766 O O . LEU A 1 98 ? -0.490 2.483 12.383 1.00 93.94 98 LEU A O 1
ATOM 770 N N . SER A 1 99 ? 0.722 0.586 12.330 1.00 95.06 99 SER A N 1
ATOM 771 C CA . SER A 1 99 ? 0.041 -0.068 13.452 1.00 95.06 99 SER A CA 1
ATOM 772 C C . SER A 1 99 ? 0.265 0.714 14.741 1.00 95.06 99 SER A C 1
ATOM 774 O O . SER A 1 99 ? -0.689 1.004 15.457 1.00 95.06 99 SER A O 1
ATOM 776 N N . GLU A 1 100 ? 1.501 1.142 15.009 1.00 93.50 100 GLU A N 1
ATOM 777 C CA . GLU A 1 100 ? 1.795 1.967 16.181 1.00 93.50 100 GLU A CA 1
ATOM 778 C C . GLU A 1 100 ? 1.066 3.316 16.130 1.00 93.50 100 GLU A C 1
ATOM 780 O O . GLU A 1 100 ? 0.511 3.775 17.128 1.00 93.50 100 GLU A O 1
ATOM 785 N N . ALA A 1 101 ? 0.985 3.945 14.958 1.00 92.31 101 ALA A N 1
ATOM 786 C CA . ALA A 1 101 ? 0.225 5.177 14.799 1.00 92.31 101 ALA A CA 1
ATOM 787 C C . ALA A 1 101 ? -1.284 4.982 15.054 1.00 92.31 101 ALA A C 1
ATOM 789 O O . ALA A 1 101 ? -1.896 5.803 15.736 1.00 92.31 101 ALA A O 1
ATOM 790 N N . LEU A 1 102 ? -1.869 3.875 14.583 1.00 92.31 102 LEU A N 1
ATOM 791 C CA . LEU A 1 102 ? -3.263 3.508 14.860 1.00 92.31 102 LEU A CA 1
ATOM 792 C C . LEU A 1 102 ? -3.508 3.222 16.350 1.00 92.31 102 LEU A C 1
ATOM 794 O O . LEU A 1 102 ? -4.526 3.661 16.890 1.00 92.31 102 LEU A O 1
ATOM 798 N N . ARG A 1 103 ? -2.567 2.559 17.036 1.00 93.44 103 ARG A N 1
ATOM 799 C CA . ARG A 1 103 ? -2.623 2.335 18.493 1.00 93.44 103 ARG A CA 1
ATOM 800 C C . ARG A 1 103 ? -2.600 3.646 19.270 1.00 93.44 103 ARG A C 1
ATOM 802 O O . ARG A 1 103 ? -3.430 3.849 20.152 1.00 93.44 103 ARG A O 1
ATOM 809 N N . ARG A 1 104 ? -1.713 4.580 18.904 1.00 89.81 104 ARG A N 1
ATOM 810 C CA . ARG A 1 104 ? -1.683 5.933 19.496 1.00 89.81 104 ARG A CA 1
ATOM 811 C C . ARG A 1 104 ? -2.988 6.705 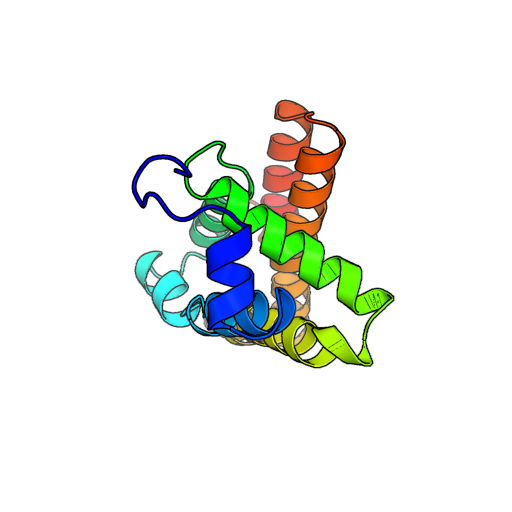19.272 1.00 89.81 104 ARG A C 1
ATOM 813 O O . ARG A 1 104 ? -3.340 7.543 20.095 1.00 89.81 104 ARG A O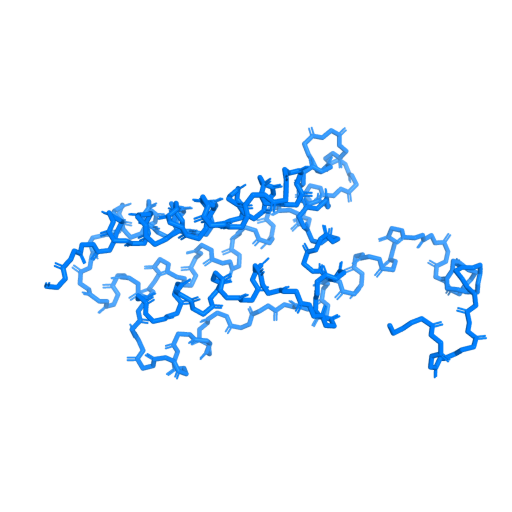 1
ATOM 820 N N . GLY A 1 105 ? -3.721 6.389 18.203 1.00 85.81 105 GLY A N 1
ATOM 821 C CA . GLY A 1 105 ? -5.071 6.889 17.928 1.00 85.81 105 GLY A CA 1
ATOM 822 C C . GLY A 1 105 ? -6.201 6.194 18.704 1.00 85.81 105 GLY A C 1
ATOM 823 O O . GLY A 1 105 ? -7.365 6.497 18.452 1.00 85.81 105 GLY A O 1
ATOM 824 N N . GLY A 1 106 ? -5.891 5.270 19.622 1.00 86.38 106 GLY A N 1
ATOM 825 C CA . GLY A 1 106 ? -6.861 4.611 20.505 1.00 86.38 106 GLY A CA 1
ATOM 826 C C . GLY A 1 106 ? -7.399 3.260 20.018 1.00 86.38 106 GLY A C 1
ATOM 827 O O . GLY A 1 106 ? -8.316 2.725 20.637 1.00 86.38 106 GLY A O 1
ATOM 828 N N . GLN A 1 107 ? -6.860 2.695 18.932 1.00 84.50 107 GLN A N 1
ATOM 829 C CA . GLN A 1 107 ? -7.199 1.331 18.500 1.00 84.50 107 GLN A CA 1
ATOM 830 C C . GLN A 1 107 ? -6.517 0.290 19.403 1.00 84.50 107 GLN A C 1
ATOM 832 O O . GLN A 1 107 ? -5.394 0.510 19.863 1.00 84.50 107 GLN A O 1
ATOM 837 N N . ASN A 1 108 ? -7.162 -0.860 19.631 1.00 84.00 108 ASN A N 1
ATOM 838 C CA . ASN A 1 108 ? -6.484 -1.994 20.268 1.00 84.00 108 ASN A CA 1
ATOM 839 C C . ASN A 1 108 ? -5.418 -2.595 19.321 1.00 84.00 108 ASN A C 1
ATOM 841 O O . ASN A 1 108 ? -5.391 -2.294 18.128 1.00 84.00 108 ASN A O 1
ATOM 845 N N . GLU A 1 109 ? -4.507 -3.403 19.864 1.00 76.12 109 GLU A N 1
ATOM 846 C CA . GLU A 1 109 ? -3.327 -3.894 19.138 1.00 76.12 109 GLU A CA 1
ATOM 847 C C . GLU A 1 109 ? -3.667 -4.790 17.938 1.00 76.12 109 GLU A C 1
ATOM 849 O O . GLU A 1 109 ? -3.165 -4.545 16.836 1.00 76.12 109 GLU A O 1
ATOM 854 N N . ASP A 1 110 ? -4.561 -5.763 18.130 1.00 77.69 110 ASP A N 1
ATOM 855 C CA . ASP A 1 110 ? -4.983 -6.687 17.072 1.00 77.69 110 ASP A CA 1
ATOM 856 C C . ASP A 1 110 ? -5.700 -5.940 15.935 1.00 77.69 110 ASP A C 1
ATOM 858 O O . ASP A 1 110 ? -5.390 -6.138 14.755 1.00 77.69 110 ASP A O 1
ATOM 862 N N . ASP A 1 111 ? -6.588 -5.000 16.275 1.00 89.06 111 ASP A N 1
ATOM 863 C CA . ASP A 1 111 ? -7.286 -4.166 15.298 1.00 89.06 111 ASP A CA 1
ATOM 864 C C . ASP A 1 111 ? -6.323 -3.223 14.572 1.00 89.06 111 ASP A C 1
ATOM 866 O O . ASP A 1 111 ? -6.468 -3.003 13.370 1.00 89.06 111 ASP A O 1
ATOM 870 N N . ALA A 1 112 ? -5.326 -2.661 15.258 1.00 93.12 112 ALA A N 1
ATOM 871 C CA . ALA A 1 112 ? -4.366 -1.747 14.649 1.00 93.12 112 ALA A CA 1
ATOM 872 C C . ALA A 1 112 ? -3.508 -2.443 13.583 1.00 93.12 112 ALA A C 1
ATOM 874 O O . ALA A 1 112 ? -3.382 -1.928 12.468 1.00 93.12 112 ALA A O 1
ATOM 875 N N . SER A 1 113 ? -2.971 -3.627 13.892 1.00 94.56 113 SER A N 1
ATOM 876 C CA . SER A 1 113 ? -2.176 -4.422 12.946 1.00 94.56 113 SER A CA 1
ATOM 877 C C . SER A 1 113 ? -3.010 -4.910 11.759 1.00 94.56 113 SER A C 1
ATOM 879 O O . SER A 1 113 ? -2.597 -4.786 10.597 1.00 94.56 113 SER A O 1
ATOM 881 N N . ALA A 1 114 ? -4.233 -5.384 12.021 1.00 95.94 114 ALA A N 1
ATOM 882 C CA . ALA A 1 114 ? -5.155 -5.806 10.973 1.00 95.94 114 ALA A CA 1
ATOM 883 C C . ALA A 1 114 ? -5.542 -4.640 10.046 1.00 95.94 114 ALA A C 1
ATOM 885 O O . ALA A 1 114 ? -5.492 -4.781 8.821 1.00 95.94 114 ALA A O 1
ATOM 886 N N . ARG A 1 115 ? -5.863 -3.463 10.602 1.00 95.69 115 ARG A N 1
ATOM 887 C CA . ARG A 1 115 ? -6.201 -2.257 9.827 1.00 95.69 115 ARG A CA 1
ATOM 888 C C . ARG A 1 115 ? -5.008 -1.743 9.022 1.00 95.69 115 ARG A C 1
ATOM 890 O O . ARG A 1 115 ? -5.169 -1.446 7.839 1.00 95.69 115 ARG A O 1
ATOM 897 N N . ALA A 1 116 ? -3.811 -1.688 9.611 1.00 96.12 116 ALA A N 1
ATOM 898 C CA . ALA A 1 116 ? -2.592 -1.310 8.895 1.00 96.12 116 ALA A CA 1
ATOM 899 C C . ALA A 1 116 ? -2.335 -2.246 7.705 1.00 96.12 116 ALA A C 1
ATOM 901 O O . ALA A 1 116 ? -2.084 -1.789 6.586 1.00 96.12 116 ALA A O 1
ATOM 902 N N . THR A 1 117 ? -2.475 -3.556 7.931 1.00 96.81 117 THR A N 1
ATOM 903 C CA . THR A 1 117 ? -2.338 -4.583 6.892 1.00 96.81 117 THR A CA 1
ATOM 904 C C . THR A 1 117 ? -3.370 -4.403 5.787 1.00 96.81 117 THR A C 1
ATOM 906 O O . THR A 1 117 ? -3.003 -4.400 4.610 1.00 96.81 117 THR A O 1
ATOM 909 N N . ALA A 1 118 ? -4.640 -4.207 6.142 1.00 97.69 118 ALA A N 1
ATOM 910 C CA . ALA A 1 118 ? -5.718 -4.016 5.181 1.00 97.69 118 ALA A CA 1
ATOM 911 C C . ALA A 1 118 ? -5.496 -2.774 4.302 1.00 97.69 118 ALA A C 1
ATOM 913 O O . ALA A 1 118 ? -5.637 -2.868 3.084 1.00 97.69 118 ALA A O 1
ATOM 914 N N . ILE A 1 119 ? -5.076 -1.641 4.883 1.00 96.62 119 ILE A N 1
ATOM 915 C CA . ILE A 1 119 ? -4.753 -0.426 4.121 1.00 96.62 119 ILE A CA 1
ATOM 916 C C . ILE A 1 119 ? -3.561 -0.663 3.191 1.00 96.62 119 ILE A C 1
ATOM 918 O O . ILE A 1 119 ? -3.682 -0.499 1.978 1.00 96.62 119 ILE A O 1
ATOM 922 N N . VAL A 1 120 ? -2.403 -1.056 3.725 1.00 95.19 120 VAL A N 1
ATOM 923 C CA . VAL A 1 120 ? -1.159 -1.109 2.940 1.00 95.19 120 VAL A CA 1
ATOM 924 C C . VAL A 1 120 ? -1.228 -2.187 1.863 1.00 95.19 120 VAL A C 1
ATOM 926 O O . VAL A 1 120 ? -0.941 -1.919 0.694 1.00 95.19 120 VAL A O 1
ATOM 929 N N . SER A 1 121 ? -1.612 -3.408 2.234 1.00 95.88 121 SER A N 1
ATOM 930 C CA . SER A 1 121 ? -1.683 -4.526 1.292 1.00 95.88 121 SER A CA 1
ATOM 931 C C . SER A 1 121 ? -2.846 -4.355 0.318 1.00 95.88 121 SER A C 1
ATOM 933 O O . SER A 1 121 ? -2.680 -4.611 -0.875 1.00 95.88 121 SER A O 1
ATOM 935 N N . GLY A 1 122 ? -3.996 -3.862 0.790 1.00 97.62 122 GLY A N 1
ATOM 936 C CA . GLY A 1 122 ? -5.164 -3.625 -0.054 1.00 97.62 122 GLY A CA 1
ATOM 937 C C . GLY A 1 122 ? -4.910 -2.552 -1.112 1.00 97.62 122 GLY A C 1
ATOM 938 O O . GLY A 1 122 ? -5.135 -2.801 -2.295 1.00 97.62 122 GLY A O 1
ATOM 939 N N . LEU A 1 123 ? -4.350 -1.396 -0.736 1.00 96.94 123 LEU A N 1
ATOM 940 C CA . LEU A 1 123 ? -4.019 -0.336 -1.699 1.00 96.94 123 LEU A CA 1
ATOM 941 C C . LEU A 1 123 ? -2.977 -0.790 -2.733 1.00 96.94 123 LEU A C 1
ATOM 943 O O . LEU A 1 123 ? -3.114 -0.475 -3.915 1.00 96.94 123 LEU A O 1
ATOM 947 N N . ARG A 1 124 ? -1.965 -1.573 -2.328 1.00 94.75 124 ARG A N 1
ATOM 948 C CA . ARG A 1 124 ? -0.991 -2.169 -3.263 1.00 94.75 124 ARG A CA 1
ATOM 949 C C . ARG A 1 124 ? -1.661 -3.127 -4.248 1.00 94.75 124 ARG A C 1
ATOM 951 O O . ARG A 1 124 ? -1.376 -3.052 -5.440 1.00 94.75 124 ARG A O 1
ATOM 958 N N . GLY A 1 125 ? -2.569 -3.985 -3.780 1.00 95.81 125 GLY A N 1
ATOM 959 C CA . GLY A 1 125 ? -3.332 -4.893 -4.642 1.00 95.81 125 GLY A CA 1
ATOM 960 C C . GLY A 1 125 ? -4.196 -4.147 -5.662 1.00 95.81 125 GLY A C 1
ATOM 961 O O . GLY A 1 125 ? -4.172 -4.468 -6.849 1.00 95.81 125 GLY A O 1
ATOM 962 N N . ILE A 1 126 ? -4.880 -3.086 -5.229 1.00 97.62 126 ILE A N 1
ATOM 963 C CA . ILE A 1 126 ? -5.679 -2.224 -6.113 1.00 97.62 126 ILE A CA 1
ATOM 964 C C . ILE A 1 126 ? -4.782 -1.499 -7.134 1.00 97.62 126 ILE A C 1
ATOM 966 O O . ILE A 1 126 ? -5.166 -1.328 -8.293 1.00 97.62 126 ILE A O 1
ATOM 970 N N . ALA A 1 127 ? -3.567 -1.099 -6.746 1.00 94.06 127 ALA A N 1
ATOM 971 C CA . ALA A 1 127 ? -2.601 -0.508 -7.668 1.00 94.06 127 ALA A CA 1
ATOM 972 C C . ALA A 1 127 ? -2.127 -1.516 -8.730 1.00 94.06 127 ALA A C 1
ATOM 974 O O . ALA A 1 127 ? -2.071 -1.174 -9.910 1.00 94.06 127 ALA A O 1
ATOM 975 N N . VAL A 1 128 ? -1.842 -2.765 -8.341 1.00 93.56 128 VAL A N 1
ATOM 976 C CA . VAL A 1 128 ? -1.520 -3.853 -9.283 1.00 93.56 128 VAL A CA 1
ATOM 977 C C . VAL A 1 128 ? -2.670 -4.074 -10.268 1.00 93.56 128 VAL A C 1
ATOM 979 O O . VAL A 1 128 ? -2.431 -4.097 -11.474 1.00 93.56 128 VAL A O 1
ATOM 982 N N . ASP A 1 129 ? -3.913 -4.147 -9.784 1.00 95.69 129 ASP A N 1
ATOM 983 C CA . ASP A 1 129 ? -5.106 -4.252 -10.633 1.00 95.69 129 ASP A CA 1
ATOM 984 C C . ASP A 1 129 ? -5.184 -3.090 -11.642 1.00 95.69 129 ASP A C 1
ATOM 986 O O . ASP A 1 129 ? -5.326 -3.313 -12.847 1.00 95.69 129 ASP A O 1
ATOM 990 N N . ARG A 1 130 ? -4.976 -1.843 -11.192 1.00 94.56 130 ARG A N 1
ATOM 991 C CA . ARG A 1 130 ? -4.912 -0.672 -12.086 1.00 94.56 130 ARG A CA 1
ATOM 992 C C . ARG A 1 130 ? -3.828 -0.823 -13.152 1.00 94.56 130 ARG A C 1
ATOM 994 O O . ARG A 1 130 ? -4.083 -0.483 -14.304 1.00 94.56 130 ARG A O 1
ATOM 1001 N N . PHE A 1 131 ? -2.630 -1.287 -12.796 1.00 89.31 131 PHE A N 1
ATOM 1002 C CA . PHE A 1 131 ? -1.536 -1.449 -13.760 1.00 89.31 131 PHE A CA 1
ATOM 1003 C C . PHE A 1 131 ? -1.807 -2.539 -14.797 1.00 89.31 131 PHE A C 1
ATOM 1005 O O . PHE A 1 131 ? -1.335 -2.417 -15.926 1.00 89.31 131 PHE A O 1
ATOM 1012 N N . ILE A 1 132 ? -2.557 -3.578 -14.430 1.00 92.00 132 ILE A N 1
ATOM 1013 C CA . ILE A 1 132 ? -2.927 -4.672 -15.332 1.00 92.00 132 ILE A CA 1
ATOM 1014 C C . ILE A 1 132 ? -4.081 -4.259 -16.253 1.00 92.00 132 ILE A C 1
ATOM 1016 O O . ILE A 1 132 ? -4.029 -4.512 -17.452 1.00 92.00 132 ILE A O 1
ATOM 1020 N N . THR A 1 133 ? -5.121 -3.632 -15.701 1.00 95.25 133 THR A N 1
ATOM 1021 C CA . THR A 1 133 ? -6.389 -3.386 -16.412 1.00 95.25 133 THR A CA 1
ATOM 1022 C C . THR A 1 133 ? -6.493 -2.002 -17.042 1.00 95.25 133 THR A C 1
ATOM 1024 O O . THR A 1 133 ? -7.229 -1.821 -18.004 1.00 95.25 133 THR A O 1
ATOM 1027 N N . GLY A 1 134 ? -5.800 -1.002 -16.492 1.00 92.19 134 GLY A N 1
ATOM 1028 C CA . GLY A 1 134 ? -5.963 0.404 -16.870 1.00 92.19 134 GLY A CA 1
ATOM 1029 C C . GLY A 1 134 ? -7.254 1.065 -16.358 1.00 92.19 134 GLY A C 1
ATOM 1030 O O . GLY A 1 134 ? -7.446 2.259 -16.585 1.00 92.19 134 GLY A O 1
ATOM 1031 N N . GLU A 1 135 ? -8.117 0.344 -15.632 1.00 96.44 135 GLU A N 1
ATOM 1032 C CA . GLU A 1 135 ? -9.452 0.791 -15.195 1.00 96.44 135 GLU A CA 1
ATOM 1033 C C . GLU A 1 135 ? -9.404 1.807 -14.040 1.00 96.44 135 GLU A C 1
ATOM 1035 O O . GLU A 1 135 ? -9.686 1.493 -12.881 1.00 96.44 135 GLU A O 1
ATOM 1040 N N . ARG A 1 136 ? -9.045 3.060 -14.346 1.00 95.38 136 ARG A N 1
ATOM 1041 C CA . ARG A 1 136 ? -8.785 4.094 -13.330 1.00 95.38 136 ARG A CA 1
ATOM 1042 C C . ARG A 1 136 ? -9.988 4.353 -12.418 1.00 95.38 136 ARG A C 1
ATOM 1044 O O . ARG A 1 136 ? -9.861 4.236 -11.203 1.00 95.38 136 ARG A O 1
ATOM 1051 N N . ALA A 1 137 ? -11.156 4.656 -12.980 1.00 97.12 137 ALA A N 1
ATOM 1052 C CA . ALA A 1 137 ? -12.321 5.052 -12.185 1.00 97.12 137 ALA A CA 1
ATOM 1053 C C . ALA A 1 137 ? -12.762 3.957 -11.195 1.00 97.12 137 ALA A C 1
ATOM 1055 O O . ALA A 1 137 ? -13.078 4.246 -10.039 1.00 97.12 137 ALA A O 1
ATOM 1056 N N . ARG A 1 138 ? -12.737 2.691 -11.632 1.00 98.06 138 ARG A N 1
ATOM 1057 C CA . ARG A 1 138 ? -13.065 1.534 -10.792 1.00 98.06 138 ARG A CA 1
ATOM 1058 C C . ARG A 1 138 ? -12.077 1.388 -9.633 1.00 98.06 138 ARG A C 1
ATOM 1060 O O . ARG A 1 138 ? -12.506 1.215 -8.495 1.00 98.06 138 ARG A O 1
ATOM 1067 N N . THR A 1 139 ? -10.774 1.483 -9.897 1.00 98.31 139 THR A N 1
ATOM 1068 C CA . THR A 1 139 ? -9.761 1.291 -8.850 1.00 98.31 139 THR A CA 1
ATOM 1069 C C . THR A 1 139 ? -9.690 2.470 -7.876 1.00 98.31 139 THR A C 1
ATOM 1071 O O . THR A 1 139 ? -9.470 2.236 -6.695 1.00 98.31 139 THR A O 1
ATOM 1074 N N . ASP A 1 140 ? -9.946 3.713 -8.312 1.00 97.75 140 ASP A N 1
ATOM 1075 C CA . ASP A 1 140 ? -10.067 4.857 -7.383 1.00 97.75 140 ASP A CA 1
ATOM 1076 C C . ASP A 1 140 ? -11.230 4.652 -6.412 1.00 97.75 140 ASP A C 1
ATOM 1078 O O . ASP A 1 140 ? -11.077 4.809 -5.202 1.00 97.75 140 ASP A O 1
ATOM 1082 N N . ARG A 1 141 ? -12.390 4.235 -6.935 1.00 98.12 141 ARG A N 1
ATOM 1083 C CA . ARG A 1 141 ? -13.555 3.925 -6.102 1.00 98.12 141 ARG A CA 1
ATOM 1084 C C . ARG A 1 141 ? -13.252 2.806 -5.110 1.00 98.12 141 ARG A C 1
ATOM 1086 O O . ARG A 1 141 ? -13.628 2.917 -3.949 1.00 98.12 141 ARG A O 1
ATOM 1093 N N . SER A 1 142 ? -12.563 1.755 -5.554 1.00 98.56 142 SER A N 1
ATOM 1094 C CA . SER A 1 142 ? -12.167 0.647 -4.681 1.00 98.56 142 SER A CA 1
ATOM 1095 C C . SER A 1 142 ? -11.209 1.092 -3.576 1.00 98.56 142 SER A C 1
ATOM 1097 O O . SER A 1 142 ? -11.351 0.642 -2.443 1.00 98.56 142 SER A O 1
ATOM 1099 N N . ALA A 1 143 ? -10.246 1.967 -3.880 1.00 98.19 143 ALA A N 1
ATOM 1100 C CA . ALA A 1 143 ? -9.301 2.475 -2.892 1.00 98.19 143 ALA A CA 1
ATOM 1101 C C . ALA A 1 143 ? -9.998 3.337 -1.833 1.00 98.19 143 ALA A C 1
ATOM 1103 O O . ALA A 1 143 ? -9.770 3.142 -0.643 1.00 98.19 143 ALA A O 1
ATOM 1104 N N . HIS A 1 144 ? -10.894 4.236 -2.248 1.00 97.50 144 HIS A N 1
ATOM 1105 C CA . HIS A 1 144 ? -11.683 5.037 -1.310 1.00 97.50 144 HIS A CA 1
ATOM 1106 C C . HIS A 1 144 ? -12.590 4.164 -0.437 1.00 97.50 144 HIS A C 1
ATOM 1108 O O . HIS A 1 144 ? -12.569 4.307 0.781 1.00 97.50 144 HIS A O 1
ATOM 1114 N N . LEU A 1 145 ? -13.294 3.192 -1.032 1.00 97.81 145 LEU A N 1
ATOM 1115 C CA . LEU A 1 145 ? -14.133 2.250 -0.288 1.00 97.81 145 LEU A CA 1
ATOM 1116 C C . LEU A 1 145 ? -13.330 1.463 0.759 1.00 97.81 145 LEU A C 1
ATOM 1118 O O . LEU A 1 145 ? -13.784 1.294 1.890 1.00 97.81 145 LEU A O 1
ATOM 1122 N N . LEU A 1 146 ? -12.132 0.996 0.394 1.00 98.19 146 LEU A N 1
ATOM 1123 C CA . LEU A 1 146 ? -11.234 0.310 1.320 1.00 98.19 146 LEU A CA 1
ATOM 1124 C C . LEU A 1 146 ? -10.875 1.220 2.502 1.00 98.19 146 LEU A C 1
ATOM 1126 O O . LEU A 1 146 ? -11.077 0.823 3.647 1.00 98.19 146 LEU A O 1
ATOM 1130 N N . ILE A 1 147 ? -10.395 2.439 2.237 1.00 96.56 147 ILE A N 1
ATOM 1131 C CA . ILE A 1 147 ? -10.018 3.405 3.281 1.00 96.56 147 ILE A CA 1
ATOM 1132 C C . ILE A 1 147 ? -11.208 3.699 4.208 1.00 96.56 147 ILE A C 1
ATOM 1134 O O . ILE A 1 147 ? -11.059 3.683 5.431 1.00 96.56 147 ILE A O 1
ATOM 1138 N N . ASP A 1 148 ? -12.397 3.911 3.645 1.00 95.00 148 ASP A N 1
ATOM 1139 C CA . ASP A 1 148 ? -13.617 4.188 4.404 1.00 95.00 148 ASP A CA 1
ATOM 1140 C C . ASP A 1 148 ? -14.026 3.019 5.301 1.00 95.00 148 ASP A C 1
ATOM 1142 O O . ASP A 1 148 ? -14.287 3.221 6.486 1.00 95.00 148 ASP A O 1
ATOM 1146 N N . SER A 1 149 ? -14.015 1.797 4.767 1.00 94.25 149 SER A N 1
ATOM 1147 C CA . SER A 1 149 ? -14.374 0.586 5.514 1.00 94.25 149 SER A CA 1
ATOM 1148 C C . SER A 1 149 ? -13.398 0.265 6.651 1.00 94.25 149 SER A C 1
ATOM 1150 O O . SER A 1 149 ? -13.816 -0.152 7.729 1.00 94.25 149 SER A O 1
ATOM 1152 N N . VAL A 1 150 ? -12.098 0.490 6.433 1.00 93.75 150 VAL A N 1
ATOM 1153 C CA . VAL A 1 150 ? -11.039 0.106 7.375 1.00 93.75 150 VAL A CA 1
ATOM 1154 C C . VAL A 1 150 ? -10.793 1.170 8.437 1.00 93.75 150 VAL A C 1
ATOM 1156 O O . VAL A 1 150 ? -10.354 0.828 9.529 1.00 93.75 150 VAL A O 1
ATOM 1159 N N . LEU A 1 151 ? -11.066 2.448 8.171 1.00 89.31 151 LEU A N 1
ATOM 1160 C CA . LEU A 1 151 ? -10.854 3.528 9.146 1.00 89.31 151 LEU A CA 1
ATOM 1161 C C . LEU A 1 151 ? -12.161 4.107 9.713 1.00 89.31 151 LEU A C 1
ATOM 1163 O O . LEU A 1 151 ? -12.099 4.929 10.622 1.00 89.31 151 LEU A O 1
ATOM 1167 N N . GLY A 1 152 ? -13.322 3.664 9.217 1.00 79.75 152 GLY A N 1
ATOM 1168 C CA . GLY A 1 152 ? -14.651 4.131 9.624 1.00 79.75 152 GLY A CA 1
ATOM 1169 C C . GLY A 1 152 ? -14.991 5.516 9.066 1.00 79.75 152 GLY A C 1
ATOM 1170 O O . GLY A 1 152 ? -14.152 6.414 9.050 1.00 79.75 152 GLY A O 1
ATOM 1171 N N . THR A 1 153 ? -16.218 5.724 8.596 1.00 62.59 153 THR A N 1
ATOM 1172 C CA . THR A 1 153 ? -16.699 7.058 8.201 1.00 62.59 153 THR A CA 1
ATOM 1173 C C . THR A 1 153 ? -16.762 7.973 9.425 1.00 62.59 153 THR A C 1
ATOM 1175 O O . THR A 1 153 ? -17.295 7.561 10.454 1.00 62.59 153 THR A O 1
ATOM 1178 N N . ARG A 1 154 ? -16.193 9.184 9.321 1.00 54.03 154 ARG A N 1
ATOM 1179 C CA . ARG A 1 154 ? -16.430 10.243 10.316 1.00 54.03 154 ARG A CA 1
ATOM 1180 C C . ARG A 1 154 ? -17.905 10.624 10.344 1.00 54.03 154 ARG A C 1
ATOM 1182 O O . ARG A 1 154 ? -18.519 10.603 9.253 1.00 54.03 154 ARG A O 1
#

Organism: NCBI:txid1286180

InterPro domains:
  IPR036271 Tetracyclin repressor-like, C-terminal domain superfamily [SSF48498] (78-148)